Protein AF-A0A2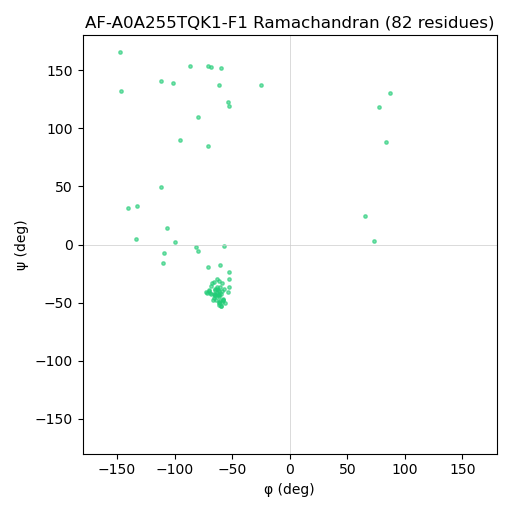55TQK1-F1 (afdb_monomer)

Radius of gyration: 13.59 Å; Cα contacts (8 Å, |Δi|>4): 46; chains: 1; bounding box: 27×44×28 Å

Nearest PDB structures (foldseek):
  6cfk-assembly2_2t  TM=5.286E-01  e=6.886E+00  Thermus thermophilus HB8

pLDDT: mean 77.3, std 16.13, range [35.06, 91.44]

Foldseek 3Di:
DPPQDPVNVVLVVLLVVQLVVCLVPLDGDDPVPVVRVVSVVSLVVLVVCLVVVNDDPVSNVSNVVSLVSRPPPPPPPDDDDDDD

Structure (mmCIF, N/CA/C/O backbone):
data_AF-A0A255TQK1-F1
#
_entry.id   AF-A0A255TQK1-F1
#
loop_
_atom_site.group_PDB
_atom_site.id
_atom_site.type_symbol
_atom_site.label_atom_id
_atom_site.label_alt_id
_atom_site.label_comp_id
_atom_site.label_asym_id
_atom_site.label_entity_id
_atom_site.label_seq_id
_atom_site.pdbx_PDB_ins_code
_atom_site.Cartn_x
_atom_site.Cartn_y
_atom_site.Cartn_z
_atom_site.occupancy
_atom_site.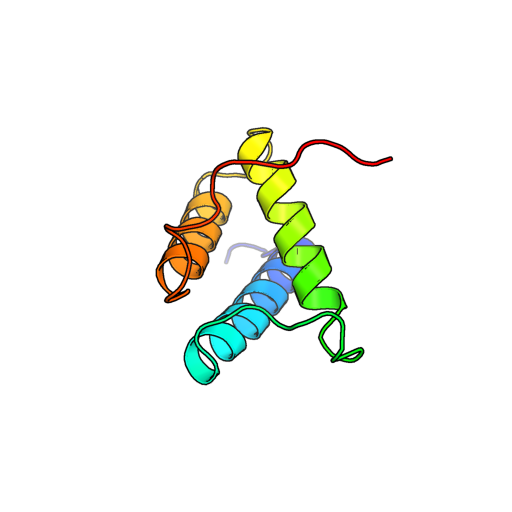B_iso_or_equiv
_atom_site.auth_seq_id
_atom_site.auth_comp_id
_atom_site.auth_asym_id
_atom_site.auth_atom_id
_atom_site.pdbx_PDB_model_num
ATOM 1 N N . MET A 1 1 ? -5.073 22.588 8.184 1.00 39.47 1 MET A N 1
ATOM 2 C CA . MET A 1 1 ? -4.011 21.753 7.595 1.00 39.47 1 MET A CA 1
ATOM 3 C C . MET A 1 1 ? -4.093 20.429 8.315 1.00 39.47 1 MET A C 1
ATOM 5 O O . MET A 1 1 ? -3.662 20.361 9.461 1.00 39.47 1 MET A O 1
ATOM 9 N N . GLU A 1 2 ? -4.778 19.447 7.729 1.00 52.12 2 GLU A N 1
ATOM 10 C CA . GLU A 1 2 ? -4.823 18.100 8.297 1.00 52.12 2 GLU A CA 1
ATOM 11 C C . GLU A 1 2 ? -3.397 17.593 8.537 1.00 52.12 2 GLU A C 1
ATOM 13 O O . GLU A 1 2 ? -2.560 17.569 7.634 1.00 52.12 2 GLU A O 1
ATOM 18 N N . ASN A 1 3 ? -3.107 17.232 9.788 1.00 62.03 3 ASN A N 1
ATOM 19 C CA . ASN A 1 3 ? -1.876 16.548 10.149 1.00 62.03 3 ASN A CA 1
ATOM 20 C C . ASN A 1 3 ? -1.967 15.122 9.607 1.00 62.03 3 ASN A C 1
ATOM 22 O O . ASN A 1 3 ? -2.367 14.206 10.326 1.00 62.03 3 ASN A O 1
ATOM 26 N N . MET A 1 4 ? -1.604 14.947 8.337 1.00 69.19 4 MET A N 1
ATOM 27 C CA . MET A 1 4 ? -1.425 13.632 7.738 1.00 69.19 4 MET A CA 1
ATOM 28 C C . MET A 1 4 ? -0.461 12.837 8.620 1.00 69.19 4 MET A C 1
ATOM 30 O O . MET A 1 4 ? 0.673 13.253 8.889 1.00 69.19 4 MET A O 1
ATOM 34 N N . THR A 1 5 ? -0.934 11.713 9.154 1.00 84.81 5 THR A N 1
ATOM 35 C CA . THR A 1 5 ? -0.100 10.905 10.042 1.00 84.81 5 THR A CA 1
ATOM 36 C C . THR A 1 5 ? 1.039 10.288 9.233 1.00 84.81 5 THR A C 1
ATOM 38 O O . THR A 1 5 ? 0.886 9.986 8.052 1.00 84.81 5 THR A O 1
ATOM 41 N N . LYS A 1 6 ? 2.184 10.005 9.868 1.00 85.12 6 LYS A N 1
ATOM 42 C CA . LYS A 1 6 ? 3.285 9.280 9.199 1.00 85.12 6 LYS A CA 1
ATOM 43 C C . LYS A 1 6 ? 2.825 7.965 8.556 1.00 85.12 6 LYS A C 1
ATOM 45 O O . LYS A 1 6 ? 3.403 7.526 7.573 1.00 85.12 6 LYS A O 1
ATOM 50 N N . ARG A 1 7 ? 1.793 7.327 9.119 1.00 84.00 7 ARG A N 1
ATOM 51 C CA . ARG A 1 7 ? 1.215 6.090 8.578 1.00 84.00 7 ARG A CA 1
ATOM 52 C C . ARG A 1 7 ? 0.511 6.334 7.251 1.00 84.00 7 ARG A C 1
ATOM 54 O O . ARG A 1 7 ? 0.688 5.544 6.334 1.00 84.00 7 ARG A O 1
ATOM 61 N N . GLU A 1 8 ? -0.244 7.418 7.167 1.00 86.94 8 GLU A N 1
ATOM 62 C CA . GLU A 1 8 ? -0.965 7.812 5.962 1.00 86.94 8 GLU A CA 1
ATOM 63 C C . GLU A 1 8 ? -0.006 8.269 4.863 1.00 86.94 8 GLU A C 1
ATOM 65 O O . GLU A 1 8 ? -0.125 7.810 3.732 1.00 86.94 8 GLU A O 1
ATOM 70 N N . ALA A 1 9 ? 1.025 9.043 5.213 1.00 88.06 9 ALA A N 1
ATOM 71 C CA . ALA A 1 9 ? 2.091 9.402 4.278 1.00 88.06 9 ALA A CA 1
ATOM 72 C C . ALA A 1 9 ? 2.765 8.151 3.680 1.00 88.06 9 ALA A C 1
ATOM 74 O O . ALA A 1 9 ? 2.796 7.991 2.462 1.00 88.06 9 ALA A O 1
ATOM 75 N N . ASN A 1 10 ? 3.185 7.202 4.528 1.00 88.81 10 ASN A N 1
ATOM 76 C CA . ASN A 1 10 ? 3.779 5.941 4.073 1.00 88.81 10 ASN A CA 1
ATOM 77 C C . ASN A 1 10 ? 2.813 5.110 3.206 1.00 88.81 10 ASN A C 1
ATOM 79 O O . ASN A 1 10 ? 3.233 4.429 2.265 1.00 88.81 10 ASN A O 1
ATOM 83 N N . TRP A 1 11 ? 1.517 5.122 3.540 1.00 90.75 11 TRP A N 1
ATOM 84 C CA . TRP A 1 11 ? 0.487 4.425 2.771 1.00 90.75 11 TRP A CA 1
ATOM 85 C C . TRP A 1 11 ? 0.340 5.047 1.380 1.00 90.75 11 TRP A C 1
ATOM 87 O O . TRP A 1 11 ? 0.356 4.326 0.382 1.00 90.75 11 TRP A O 1
ATOM 97 N N . GLN A 1 12 ? 0.281 6.377 1.306 1.00 89.81 12 GLN A N 1
ATOM 98 C CA . GLN A 1 12 ? 0.203 7.118 0.050 1.00 89.81 12 GLN A CA 1
ATOM 99 C C . GLN A 1 12 ? 1.462 6.964 -0.807 1.00 89.81 12 GLN A C 1
ATOM 101 O O . GLN A 1 12 ? 1.346 6.859 -2.026 1.00 89.81 12 GLN A O 1
ATOM 106 N N . GLU A 1 13 ? 2.653 6.932 -0.209 1.00 91.38 13 GLU A N 1
ATOM 107 C CA . GLU A 1 13 ? 3.898 6.651 -0.935 1.00 91.38 13 GLU A CA 1
ATOM 108 C C . GLU A 1 13 ? 3.858 5.256 -1.566 1.00 91.38 13 GLU A C 1
ATOM 110 O O . GLU A 1 13 ? 4.021 5.129 -2.779 1.00 91.38 13 GLU A O 1
ATOM 115 N N . SER A 1 14 ? 3.499 4.231 -0.783 1.00 90.75 14 SER A N 1
ATOM 116 C CA . SER A 1 14 ? 3.358 2.855 -1.284 1.00 90.75 14 SER A CA 1
ATOM 117 C C . SER A 1 14 ? 2.322 2.754 -2.412 1.00 90.75 14 SER A C 1
ATOM 119 O O . SER A 1 14 ? 2.531 2.038 -3.395 1.00 90.75 14 SER A O 1
ATOM 121 N N . TYR A 1 15 ? 1.208 3.486 -2.284 1.00 91.44 15 TYR A N 1
ATOM 122 C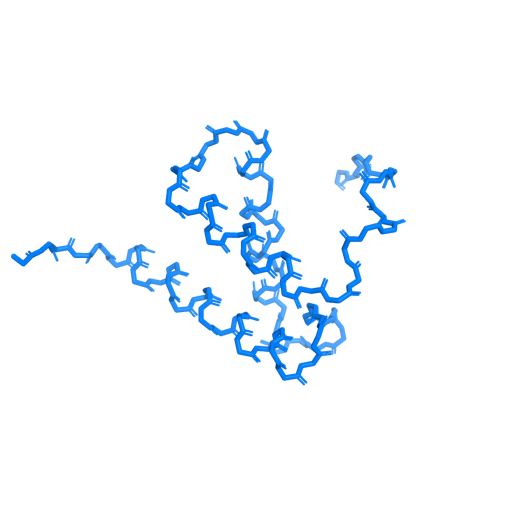 CA . TYR A 1 15 ? 0.180 3.587 -3.317 1.00 91.44 15 TYR A CA 1
ATOM 123 C C . TYR A 1 15 ? 0.733 4.201 -4.604 1.00 91.44 15 TYR A C 1
ATOM 125 O O . TYR A 1 15 ? 0.597 3.599 -5.666 1.00 91.44 15 TYR A O 1
ATOM 133 N N . LYS A 1 16 ? 1.394 5.362 -4.514 1.00 91.19 16 LYS A N 1
ATOM 134 C CA . LYS A 1 16 ? 1.972 6.071 -5.666 1.00 91.19 16 LYS A CA 1
ATOM 135 C C . LYS A 1 16 ? 3.032 5.234 -6.376 1.00 91.19 16 LYS A C 1
ATOM 137 O O . LYS A 1 16 ? 3.023 5.158 -7.602 1.00 91.19 16 LYS A O 1
ATOM 142 N N . GLU A 1 17 ? 3.909 4.573 -5.626 1.00 91.12 17 GLU A N 1
ATOM 143 C CA . GLU A 1 17 ? 4.929 3.686 -6.191 1.00 91.12 17 GLU A CA 1
ATOM 144 C C . GLU A 1 17 ? 4.311 2.504 -6.944 1.00 91.12 17 GLU A C 1
ATOM 146 O O . GLU A 1 17 ? 4.751 2.150 -8.044 1.00 91.12 17 GLU A O 1
ATOM 151 N N . LEU A 1 18 ? 3.276 1.885 -6.367 1.00 89.31 18 LEU A N 1
ATOM 152 C CA . LEU A 1 18 ? 2.584 0.776 -7.010 1.00 89.31 18 LEU A CA 1
ATOM 153 C C . LEU A 1 18 ? 1.772 1.241 -8.222 1.00 89.31 18 LEU A C 1
ATOM 155 O O . LEU A 1 18 ? 1.767 0.548 -9.238 1.00 89.31 18 LEU A O 1
ATOM 159 N N . LEU A 1 19 ? 1.120 2.399 -8.125 1.00 88.94 19 LEU A N 1
ATOM 160 C CA . LEU A 1 19 ? 0.360 3.015 -9.205 1.00 88.94 19 LEU A CA 1
ATOM 161 C C . LEU A 1 19 ? 1.266 3.283 -10.404 1.00 88.94 19 LEU A C 1
ATOM 163 O O . LEU A 1 19 ? 0.988 2.771 -11.482 1.00 88.94 19 LEU A O 1
ATOM 167 N N . ALA A 1 20 ? 2.393 3.971 -10.199 1.00 89.50 20 ALA A N 1
ATOM 168 C CA . ALA A 1 20 ? 3.355 4.254 -11.262 1.00 89.50 20 ALA A CA 1
ATOM 169 C C . ALA A 1 20 ? 3.858 2.964 -11.930 1.00 89.50 20 AL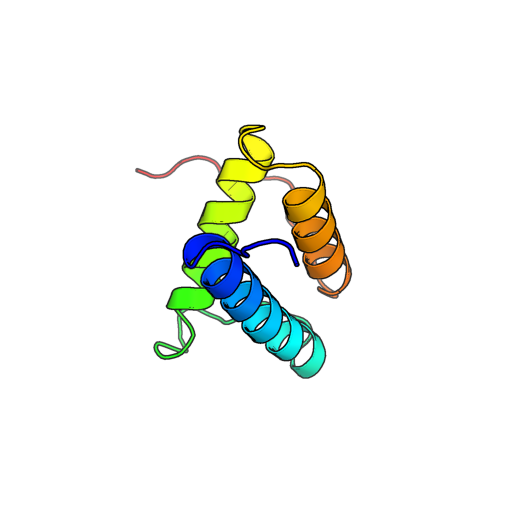A A C 1
ATOM 171 O O . ALA A 1 20 ? 3.989 2.891 -13.149 1.00 89.50 20 ALA A O 1
ATOM 172 N N . TYR A 1 21 ? 4.075 1.904 -11.143 1.00 88.12 21 TYR A N 1
ATOM 173 C CA . TYR A 1 21 ? 4.458 0.602 -11.682 1.00 88.12 21 TYR A CA 1
ATOM 174 C C . TYR A 1 21 ? 3.356 -0.045 -12.529 1.00 88.12 21 TYR A C 1
ATOM 176 O O . TYR A 1 21 ? 3.640 -0.623 -13.579 1.00 88.12 21 TYR A O 1
ATOM 184 N N . VAL A 1 22 ? 2.107 0.022 -12.069 1.00 86.56 22 VAL A N 1
ATOM 185 C CA . VAL A 1 22 ? 0.947 -0.500 -12.801 1.00 86.56 22 VAL A CA 1
ATOM 186 C C . VAL A 1 22 ? 0.686 0.325 -14.059 1.00 86.56 22 VAL A C 1
ATOM 188 O O . VAL A 1 22 ? 0.329 -0.257 -15.073 1.00 86.56 22 VAL A O 1
ATOM 191 N N . GLU A 1 23 ? 0.906 1.636 -14.044 1.00 86.25 23 GLU A N 1
ATOM 192 C CA . GLU A 1 23 ? 0.767 2.481 -15.234 1.00 86.25 23 GLU A CA 1
ATOM 193 C C . GLU A 1 23 ? 1.871 2.207 -16.265 1.00 86.25 23 GLU A C 1
ATOM 195 O O . GLU A 1 23 ? 1.584 2.120 -17.457 1.00 86.25 23 GLU A O 1
ATOM 200 N N . GLU A 1 24 ? 3.109 1.973 -15.820 1.00 87.00 24 GLU A N 1
ATOM 201 C CA . GLU A 1 24 ? 4.236 1.644 -16.703 1.00 87.00 24 GLU A CA 1
ATOM 202 C C . GLU A 1 24 ? 4.155 0.218 -17.279 1.00 87.00 24 GLU A C 1
ATOM 204 O O . GLU A 1 24 ? 4.459 -0.007 -18.451 1.00 87.00 24 GLU A O 1
ATOM 209 N N . HIS A 1 25 ? 3.751 -0.768 -16.470 1.00 84.81 25 HIS A N 1
ATOM 210 C CA . HIS A 1 25 ? 3.794 -2.187 -16.851 1.00 84.81 25 HIS A CA 1
ATOM 211 C C . HIS A 1 25 ? 2.425 -2.844 -17.077 1.00 84.81 25 HIS A C 1
ATOM 213 O O . HIS A 1 25 ? 2.366 -3.950 -17.615 1.00 84.81 25 HIS A O 1
ATOM 219 N N . GLY A 1 26 ? 1.328 -2.237 -16.628 1.00 81.25 26 GLY A N 1
ATOM 220 C CA . GLY A 1 26 ? -0.027 -2.806 -16.670 1.00 81.25 26 GLY A CA 1
ATOM 221 C C . GLY A 1 26 ? -0.293 -3.933 -15.662 1.00 81.25 26 GLY A C 1
ATOM 222 O O . GLY A 1 26 ? -1.374 -4.526 -15.679 1.00 81.25 26 GLY A O 1
ATOM 223 N N . GLN A 1 27 ? 0.674 -4.266 -14.798 1.00 81.50 27 GLN A N 1
ATOM 224 C CA . GLN A 1 27 ? 0.608 -5.401 -13.870 1.00 81.50 27 GLN A CA 1
ATOM 225 C C . GLN A 1 27 ? 1.355 -5.133 -12.557 1.00 81.50 27 GLN A C 1
ATOM 227 O O . GLN A 1 27 ? 2.174 -4.226 -12.460 1.00 81.50 27 GLN A O 1
ATOM 232 N N . LEU A 1 28 ? 1.103 -5.969 -11.545 1.00 81.19 28 LEU A N 1
ATOM 233 C CA . LEU A 1 28 ? 1.820 -5.921 -10.268 1.00 81.19 28 LEU A CA 1
ATOM 234 C C . LEU A 1 28 ? 3.275 -6.405 -10.399 1.00 81.19 28 LEU A C 1
ATOM 236 O O . LEU A 1 28 ? 3.575 -7.249 -11.252 1.00 81.19 28 LEU A O 1
ATOM 240 N N . PRO A 1 29 ? 4.183 -5.936 -9.523 1.00 80.75 29 PRO A N 1
ATOM 241 C CA . PRO A 1 29 ? 5.548 -6.438 -9.487 1.00 80.75 29 PRO A CA 1
ATOM 242 C C . PRO A 1 29 ? 5.571 -7.935 -9.152 1.00 80.75 29 PRO A C 1
ATOM 244 O O . PRO A 1 29 ? 4.858 -8.415 -8.270 1.00 80.75 29 PRO A O 1
ATOM 247 N N . ASN A 1 30 ? 6.406 -8.692 -9.866 1.00 74.25 30 ASN A N 1
ATOM 248 C CA . ASN A 1 30 ? 6.545 -10.136 -9.679 1.00 74.25 30 ASN A CA 1
ATOM 249 C C . ASN A 1 30 ? 7.580 -10.457 -8.579 1.00 74.25 30 ASN A C 1
ATOM 251 O O . ASN A 1 30 ? 8.548 -9.720 -8.396 1.00 74.25 30 ASN A O 1
ATOM 255 N N . LYS A 1 31 ? 7.440 -11.616 -7.916 1.00 65.00 31 LYS A N 1
ATOM 256 C CA . LYS A 1 31 ? 8.348 -12.155 -6.882 1.00 65.00 31 LYS A CA 1
ATOM 257 C C . LYS A 1 31 ? 9.822 -12.216 -7.313 1.00 65.00 31 LYS A C 1
ATOM 259 O O . LYS A 1 31 ? 10.698 -12.225 -6.457 1.00 65.00 31 LYS A O 1
ATOM 264 N N . LYS A 1 32 ? 10.097 -12.260 -8.622 1.00 64.75 32 LYS A N 1
ATOM 265 C CA . LYS A 1 32 ? 11.460 -12.268 -9.184 1.00 64.75 32 LYS A CA 1
ATOM 266 C C . LYS A 1 32 ? 12.190 -10.923 -9.045 1.00 64.75 32 LYS A C 1
ATOM 268 O O . LYS A 1 32 ? 13.412 -10.902 -9.121 1.00 64.75 32 LYS A O 1
ATOM 273 N N . LYS A 1 33 ? 11.473 -9.812 -8.830 1.00 68.56 33 LYS A N 1
ATOM 274 C CA . LYS A 1 33 ? 12.076 -8.502 -8.551 1.00 68.56 33 LYS A CA 1
ATOM 275 C C . LYS A 1 33 ? 12.123 -8.289 -7.041 1.00 68.56 33 LYS A C 1
ATOM 277 O O . LYS A 1 33 ? 11.171 -7.774 -6.460 1.00 68.56 33 LYS A O 1
ATOM 282 N N . ALA A 1 34 ? 13.227 -8.708 -6.418 1.00 62.84 34 ALA A N 1
ATOM 283 C CA . ALA A 1 34 ? 13.444 -8.574 -4.974 1.00 62.84 34 ALA A CA 1
ATOM 284 C C . ALA A 1 34 ? 13.231 -7.130 -4.484 1.00 62.84 34 ALA A C 1
ATOM 286 O O . ALA A 1 34 ? 12.612 -6.926 -3.444 1.00 62.84 34 ALA A O 1
ATOM 287 N N . ASP A 1 35 ? 13.633 -6.159 -5.305 1.00 71.12 35 ASP A N 1
ATOM 288 C CA . ASP A 1 35 ? 13.490 -4.721 -5.066 1.00 71.12 35 ASP A CA 1
ATOM 289 C C . ASP A 1 35 ? 12.028 -4.270 -4.862 1.00 71.12 35 ASP A C 1
ATOM 291 O O . ASP A 1 35 ? 11.735 -3.429 -4.023 1.00 71.12 35 ASP A O 1
ATOM 295 N N . LYS A 1 36 ? 11.064 -4.917 -5.539 1.00 75.25 36 LYS A N 1
ATOM 296 C CA . LYS A 1 36 ? 9.632 -4.552 -5.482 1.00 75.25 36 LYS A CA 1
ATOM 297 C C . LYS A 1 36 ? 8.774 -5.532 -4.680 1.00 75.25 36 LYS A C 1
ATOM 299 O O . LYS A 1 36 ? 7.542 -5.501 -4.746 1.00 75.25 36 LYS A O 1
ATOM 304 N N . ARG A 1 37 ? 9.410 -6.408 -3.894 1.00 79.12 37 ARG A N 1
ATOM 305 C CA . ARG A 1 37 ? 8.718 -7.394 -3.047 1.00 79.12 37 ARG A CA 1
ATOM 306 C C . ARG A 1 37 ? 7.901 -6.723 -1.936 1.00 79.12 37 ARG A C 1
ATOM 308 O O . ARG A 1 37 ? 6.836 -7.232 -1.589 1.00 79.12 37 ARG A O 1
ATOM 315 N N . GLY A 1 38 ? 8.360 -5.573 -1.435 1.00 84.62 38 GLY A N 1
ATOM 316 C CA . GLY A 1 38 ? 7.636 -4.756 -0.454 1.00 84.62 38 GLY A CA 1
ATOM 317 C C . GLY A 1 38 ? 6.268 -4.301 -0.966 1.00 84.62 38 GLY A C 1
ATOM 318 O O . GLY A 1 38 ? 5.259 -4.560 -0.315 1.00 84.62 38 GLY A O 1
ATOM 319 N N . LEU A 1 39 ? 6.216 -3.747 -2.181 1.00 86.25 39 LEU A N 1
ATOM 320 C CA . LEU A 1 39 ? 4.976 -3.285 -2.815 1.00 86.25 39 LEU A CA 1
ATOM 321 C C . LEU A 1 39 ? 3.975 -4.424 -3.059 1.00 86.25 39 LEU A C 1
ATOM 323 O O . LEU A 1 39 ? 2.774 -4.267 -2.840 1.00 86.25 39 LEU A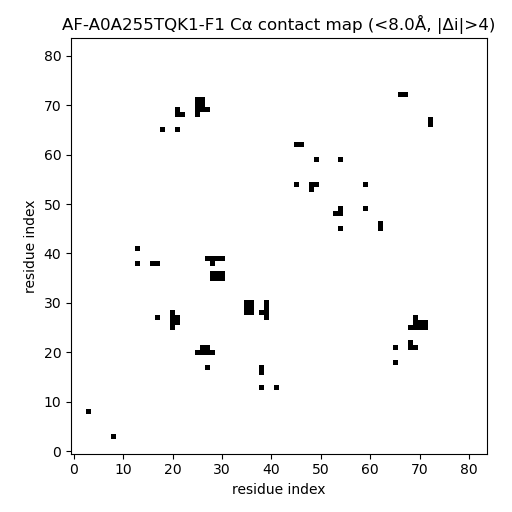 O 1
ATOM 327 N N . LEU A 1 40 ? 4.462 -5.606 -3.460 1.00 85.50 40 LEU A N 1
ATOM 328 C CA . LEU A 1 40 ? 3.605 -6.783 -3.628 1.00 85.50 40 LEU A CA 1
ATOM 329 C C . LEU A 1 40 ? 2.997 -7.243 -2.293 1.00 85.50 40 LEU A C 1
ATOM 331 O O . LEU A 1 40 ? 1.811 -7.575 -2.236 1.00 85.50 40 LEU A O 1
ATOM 335 N N . ASN A 1 41 ? 3.799 -7.276 -1.226 1.00 85.94 41 ASN A N 1
ATOM 336 C CA . ASN A 1 41 ? 3.320 -7.625 0.111 1.00 85.94 41 ASN A CA 1
ATOM 337 C C . ASN A 1 41 ? 2.316 -6.588 0.627 1.00 85.94 41 ASN A C 1
ATOM 339 O O . ASN A 1 41 ? 1.269 -6.969 1.149 1.00 85.94 41 ASN A O 1
ATOM 343 N N . TRP A 1 42 ? 2.599 -5.300 0.418 1.00 90.25 42 TRP A N 1
ATOM 344 C CA . TRP A 1 42 ? 1.697 -4.203 0.756 1.00 90.25 42 TRP A CA 1
ATOM 345 C C . TRP A 1 42 ? 0.348 -4.353 0.047 1.00 90.25 42 TRP A C 1
ATOM 347 O O . TRP A 1 42 ? -0.694 -4.310 0.701 1.00 90.25 42 TRP A O 1
ATOM 357 N N . TRP A 1 43 ? 0.346 -4.636 -1.259 1.00 88.81 43 TRP A N 1
ATOM 358 C CA . TRP A 1 43 ? -0.883 -4.885 -2.014 1.00 88.81 43 TRP A CA 1
ATOM 359 C C . TRP A 1 43 ? -1.690 -6.058 -1.438 1.00 88.81 43 TRP A C 1
ATOM 361 O O . TRP A 1 43 ? -2.895 -5.944 -1.215 1.00 88.81 43 TRP A O 1
ATOM 371 N N . LYS A 1 44 ? -1.032 -7.193 -1.166 1.00 86.69 44 LYS A N 1
ATOM 372 C CA . LYS A 1 44 ? -1.688 -8.382 -0.596 1.00 86.69 44 LYS A CA 1
ATOM 373 C C . LYS A 1 44 ? -2.301 -8.104 0.773 1.00 86.69 44 LYS A C 1
ATOM 375 O O . LYS A 1 44 ? -3.438 -8.507 1.019 1.00 86.69 44 LYS A O 1
ATOM 380 N N . TYR A 1 45 ? -1.558 -7.418 1.637 1.00 89.31 45 TYR A N 1
ATOM 381 C CA . TYR A 1 45 ? -2.023 -7.026 2.962 1.00 89.31 45 TYR A CA 1
ATOM 382 C C . TYR A 1 45 ? -3.269 -6.141 2.859 1.00 89.31 45 TYR A C 1
ATOM 384 O O . TYR A 1 45 ? -4.312 -6.483 3.411 1.00 89.31 45 TYR A O 1
ATOM 392 N N . ASN A 1 46 ? -3.206 -5.067 2.070 1.00 88.88 46 ASN A N 1
ATOM 393 C CA . ASN A 1 46 ? -4.321 -4.138 1.899 1.00 88.88 46 ASN A CA 1
ATOM 394 C C . ASN A 1 46 ? -5.549 -4.804 1.259 1.00 88.88 46 ASN A C 1
ATOM 396 O O . ASN A 1 46 ? -6.667 -4.593 1.718 1.00 88.88 46 ASN A O 1
ATOM 400 N N . LYS A 1 47 ? -5.358 -5.704 0.2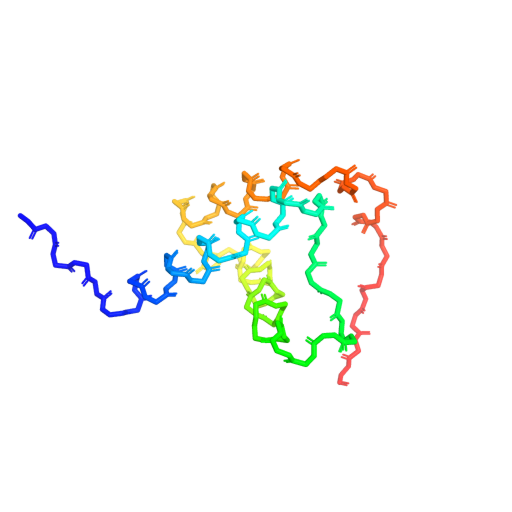85 1.00 86.06 47 LYS A N 1
ATOM 401 C CA . LYS A 1 47 ? -6.453 -6.503 -0.290 1.00 86.06 47 LYS A CA 1
ATOM 402 C C . LYS A 1 47 ? -7.130 -7.395 0.758 1.00 86.06 47 LYS A C 1
ATOM 404 O O . LYS A 1 47 ? -8.354 -7.518 0.748 1.00 86.06 47 LYS A O 1
ATOM 409 N N . LYS A 1 48 ? -6.361 -8.014 1.665 1.00 87.75 48 LYS A N 1
ATOM 410 C CA . LYS A 1 48 ? -6.909 -8.814 2.776 1.00 87.75 48 LYS A CA 1
ATOM 411 C C . LYS A 1 48 ? -7.709 -7.939 3.742 1.00 87.75 48 LYS A C 1
ATOM 413 O O . LYS A 1 48 ? -8.816 -8.311 4.113 1.00 87.75 48 LYS A O 1
ATOM 418 N N . GLN A 1 49 ? -7.180 -6.772 4.101 1.00 86.75 49 GLN A N 1
ATOM 419 C CA . GLN A 1 49 ? -7.849 -5.823 4.994 1.00 86.75 49 GLN A CA 1
ATOM 420 C C . GLN A 1 49 ? -9.137 -5.250 4.380 1.00 86.75 49 GLN A C 1
ATOM 422 O O . GLN A 1 49 ? -10.143 -5.149 5.078 1.00 86.75 49 GLN A O 1
ATOM 427 N N . MET A 1 50 ? -9.131 -4.967 3.073 1.00 84.94 50 MET A N 1
ATOM 428 C CA . MET A 1 50 ? -10.309 -4.559 2.302 1.00 84.94 50 MET A CA 1
ATOM 429 C C . MET A 1 50 ? -11.396 -5.639 2.330 1.00 84.94 50 MET A C 1
ATOM 431 O O . MET A 1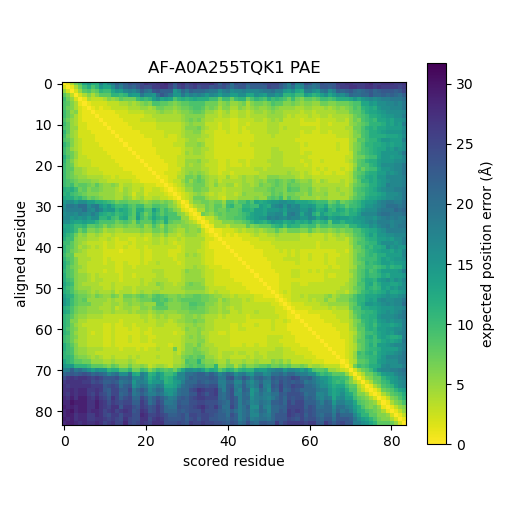 50 ? -12.536 -5.349 2.673 1.00 84.94 50 MET A O 1
ATOM 435 N N . LYS A 1 51 ? -11.039 -6.906 2.062 1.00 81.69 51 LYS A N 1
ATOM 436 C CA . LYS A 1 51 ? -11.973 -8.043 2.181 1.00 81.69 51 LYS A CA 1
ATOM 437 C C . LYS A 1 51 ? -12.496 -8.241 3.607 1.00 81.69 51 LYS A C 1
ATOM 439 O O . LYS A 1 51 ? -13.610 -8.711 3.784 1.00 81.69 51 LYS A O 1
ATOM 444 N N . ALA A 1 52 ? -11.690 -7.902 4.610 1.00 85.69 52 ALA A N 1
ATOM 445 C CA . ALA A 1 52 ? -12.071 -7.982 6.015 1.00 85.69 52 ALA A CA 1
ATOM 446 C C . ALA A 1 52 ? -12.910 -6.782 6.499 1.00 85.69 52 ALA A C 1
ATOM 448 O O . ALA A 1 52 ? -13.268 -6.761 7.674 1.00 85.69 52 ALA A O 1
ATOM 449 N N . GLY A 1 53 ? -13.174 -5.776 5.652 1.00 84.62 53 GLY A N 1
ATOM 450 C CA . GLY A 1 53 ? -13.906 -4.563 6.039 1.00 84.62 53 GLY A CA 1
ATOM 451 C C . GLY A 1 53 ? -13.171 -3.697 7.069 1.00 84.62 53 GLY A C 1
ATOM 452 O O . GLY A 1 53 ? -13.804 -2.985 7.837 1.00 84.62 53 GLY A O 1
ATOM 453 N N . LYS A 1 54 ? -11.836 -3.797 7.134 1.00 86.50 54 LYS A N 1
ATOM 454 C CA . LYS A 1 54 ? -10.984 -3.057 8.089 1.00 86.50 54 LYS A CA 1
ATOM 455 C C . LYS A 1 54 ? -10.323 -1.818 7.482 1.00 86.50 54 LYS A C 1
ATOM 457 O O . LYS A 1 54 ? -9.470 -1.214 8.126 1.00 86.50 54 LYS A O 1
ATOM 462 N N . LEU A 1 55 ? -10.623 -1.527 6.222 1.00 84.50 55 LEU A N 1
ATOM 463 C CA . LEU A 1 55 ? -10.109 -0.372 5.502 1.00 84.50 55 LEU A CA 1
ATOM 464 C C . LEU A 1 55 ? -11.189 0.705 5.459 1.00 84.50 55 LEU A C 1
ATOM 466 O O . LEU A 1 55 ? -12.340 0.370 5.190 1.00 84.50 55 LEU A O 1
ATOM 470 N N . ASP A 1 56 ? -10.798 1.961 5.650 1.00 88.12 56 ASP A N 1
ATOM 471 C CA . ASP A 1 56 ? -11.655 3.108 5.350 1.00 88.12 56 ASP A CA 1
ATOM 472 C C . ASP A 1 56 ? -12.060 3.140 3.873 1.00 88.12 56 ASP A C 1
ATOM 474 O O . ASP A 1 56 ? -11.314 2.686 2.993 1.00 88.12 56 ASP A O 1
ATOM 478 N N . ASP A 1 57 ? -13.223 3.734 3.610 1.00 87.56 57 ASP A N 1
ATOM 479 C CA . ASP A 1 57 ? -13.789 3.898 2.273 1.00 87.56 57 ASP A CA 1
ATOM 480 C C . ASP A 1 57 ? -12.810 4.575 1.301 1.00 87.56 57 ASP A C 1
ATOM 482 O O . ASP A 1 57 ? -12.659 4.117 0.169 1.00 87.56 57 ASP A O 1
ATOM 486 N N . GLU A 1 58 ? -12.070 5.596 1.745 1.00 88.56 58 GLU A N 1
ATOM 487 C CA . GLU A 1 58 ? -11.076 6.292 0.911 1.00 88.56 58 GLU A CA 1
ATOM 488 C C . GLU A 1 58 ? -9.958 5.351 0.444 1.00 88.56 58 GLU A C 1
ATOM 490 O O . GLU A 1 58 ? -9.660 5.239 -0.748 1.00 88.56 58 GLU A O 1
ATOM 495 N N . HIS A 1 59 ? -9.365 4.608 1.381 1.00 88.81 59 HIS A N 1
ATOM 496 C CA . HIS A 1 59 ? -8.320 3.638 1.069 1.00 88.81 59 HIS A CA 1
ATOM 497 C C . HIS A 1 59 ? -8.854 2.514 0.173 1.00 88.81 59 HIS A C 1
ATOM 499 O O . HIS A 1 59 ? -8.143 2.025 -0.710 1.00 88.81 59 HIS A O 1
ATOM 505 N N . MET A 1 60 ? -10.105 2.099 0.383 1.00 88.56 60 MET A N 1
ATOM 506 C CA . MET A 1 60 ? -10.757 1.081 -0.431 1.00 88.56 60 MET A CA 1
ATOM 507 C C . MET A 1 60 ? -10.929 1.559 -1.874 1.00 88.56 60 MET A C 1
ATOM 509 O O . MET A 1 60 ? -10.556 0.830 -2.795 1.00 88.56 60 MET A O 1
ATOM 513 N N . GLN A 1 61 ? -11.425 2.782 -2.079 1.00 89.50 61 GLN A N 1
ATOM 514 C CA . GLN A 1 61 ? -11.594 3.360 -3.413 1.00 89.50 61 GLN A CA 1
ATOM 515 C C . GLN A 1 61 ? -10.269 3.455 -4.171 1.00 89.50 61 GLN A C 1
ATOM 517 O O . GLN A 1 61 ? -10.205 3.048 -5.331 1.00 89.50 61 GLN A O 1
ATOM 522 N N . LEU A 1 62 ? -9.194 3.880 -3.505 1.00 90.25 62 LEU A N 1
ATOM 523 C CA . LEU A 1 62 ? -7.860 3.931 -4.107 1.00 90.25 62 LEU A CA 1
ATOM 524 C C . LEU A 1 62 ? -7.369 2.538 -4.539 1.00 90.25 62 LEU A C 1
ATOM 526 O O . LEU A 1 62 ? -6.847 2.364 -5.639 1.00 90.25 62 LEU A O 1
ATOM 530 N N . LEU A 1 63 ? -7.569 1.501 -3.719 1.00 89.31 63 LEU A N 1
ATOM 531 C CA . LEU A 1 63 ? -7.196 0.132 -4.102 1.00 89.31 63 LEU A CA 1
ATOM 532 C C . LEU A 1 63 ? -8.046 -0.423 -5.249 1.00 89.31 63 LEU A C 1
ATOM 534 O O . LEU A 1 63 ? -7.531 -1.217 -6.042 1.00 89.31 63 LEU A O 1
ATOM 538 N N . ILE A 1 64 ? -9.324 -0.042 -5.326 1.00 87.75 64 ILE A N 1
ATOM 539 C CA . ILE A 1 64 ? -10.220 -0.397 -6.433 1.00 87.75 64 ILE A CA 1
ATOM 540 C C . ILE A 1 64 ? -9.745 0.281 -7.718 1.00 87.75 64 ILE A C 1
ATOM 542 O O . ILE A 1 64 ? -9.564 -0.413 -8.714 1.00 87.75 64 ILE A O 1
ATOM 546 N N . GLU A 1 65 ? -9.447 1.581 -7.686 1.00 88.25 65 GLU A N 1
ATOM 547 C CA . GLU A 1 65 ? -8.896 2.319 -8.830 1.00 88.25 65 GLU A CA 1
ATOM 548 C C . GLU A 1 65 ? -7.580 1.695 -9.317 1.00 88.25 65 GLU A C 1
ATOM 550 O O . GLU A 1 65 ? -7.412 1.391 -10.501 1.00 88.25 65 GLU A O 1
ATOM 555 N N . LEU A 1 66 ? -6.657 1.409 -8.396 1.00 87.38 66 LEU A N 1
ATOM 556 C CA . LEU A 1 66 ? -5.403 0.735 -8.733 1.00 87.38 66 LEU A CA 1
ATOM 557 C C . LEU A 1 66 ? -5.635 -0.678 -9.271 1.00 87.38 66 LEU A C 1
ATOM 559 O O . LEU A 1 66 ? -4.840 -1.184 -10.064 1.00 87.38 66 LEU A O 1
ATOM 563 N N . SER A 1 67 ? -6.710 -1.337 -8.844 1.00 83.94 67 SER A N 1
ATOM 564 C CA . SER A 1 67 ? -7.101 -2.630 -9.380 1.00 83.94 67 SER A CA 1
ATOM 565 C C . SER A 1 67 ? -7.656 -2.547 -10.793 1.00 83.94 67 SER A C 1
ATOM 567 O O . SER A 1 67 ? -7.314 -3.410 -11.599 1.00 83.94 67 SER A O 1
ATOM 569 N N . ASP A 1 68 ? -8.479 -1.546 -11.074 1.00 84.50 68 ASP A N 1
ATOM 570 C CA . ASP A 1 68 ? -9.076 -1.286 -12.383 1.00 84.50 68 ASP A CA 1
ATOM 571 C C . ASP A 1 68 ? -8.004 -0.963 -13.433 1.00 84.50 68 ASP A C 1
ATOM 573 O O . ASP A 1 68 ? -7.971 -1.554 -14.513 1.00 84.50 68 ASP A O 1
ATOM 577 N N . LYS A 1 69 ? -7.004 -0.159 -13.050 1.00 83.75 69 LYS A N 1
ATOM 578 C CA . LYS A 1 69 ? -5.832 0.138 -13.891 1.00 83.75 69 LYS A CA 1
ATOM 579 C C . LYS A 1 69 ? -5.006 -1.100 -14.260 1.00 83.75 69 LYS A C 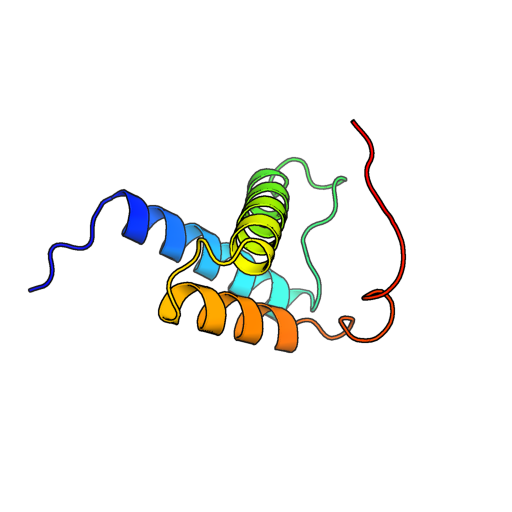1
ATOM 581 O O . LYS A 1 69 ? -4.224 -1.060 -15.213 1.00 83.75 69 LYS A O 1
ATOM 586 N N . ARG A 1 70 ? -5.157 -2.224 -13.549 1.00 81.00 70 ARG A N 1
ATOM 587 C CA . ARG A 1 70 ? -4.520 -3.485 -13.949 1.00 81.00 70 ARG A CA 1
ATOM 588 C C . ARG A 1 70 ? -5.329 -4.128 -15.061 1.00 81.00 70 ARG A C 1
ATOM 590 O O . ARG A 1 70 ? -6.358 -4.754 -14.825 1.00 81.00 70 ARG A O 1
ATOM 597 N N . ARG A 1 71 ? -4.750 -4.124 -16.259 1.00 66.88 71 ARG A N 1
ATOM 598 C CA . ARG A 1 71 ? -5.296 -4.703 -17.500 1.00 66.88 71 ARG A CA 1
ATOM 599 C C . ARG A 1 71 ? -5.650 -6.204 -17.449 1.00 66.88 71 ARG A C 1
ATOM 601 O O . ARG A 1 71 ? -6.104 -6.743 -18.450 1.00 66.88 71 ARG A O 1
ATOM 608 N N . VAL A 1 72 ? -5.425 -6.896 -16.326 1.00 58.38 72 VAL A N 1
ATOM 609 C CA . VAL A 1 72 ? -5.584 -8.356 -16.164 1.00 58.38 72 VAL A CA 1
ATOM 610 C C . VAL A 1 72 ? -6.361 -8.721 -14.885 1.00 58.38 72 VAL A C 1
ATOM 612 O O . VAL A 1 72 ? -6.068 -9.735 -14.253 1.00 58.38 72 VAL A O 1
ATOM 615 N N . HIS A 1 73 ? -7.331 -7.913 -14.435 1.00 52.62 73 HIS A N 1
ATOM 616 C CA . HIS A 1 73 ? -8.119 -8.242 -13.233 1.00 52.62 73 HIS A CA 1
ATOM 617 C C . HIS A 1 73 ? -9.596 -8.565 -13.475 1.00 52.62 73 HIS A C 1
ATOM 619 O O . HIS A 1 73 ? -10.455 -8.079 -12.754 1.00 52.62 73 HIS A O 1
ATOM 625 N N . LEU A 1 74 ? -9.884 -9.454 -14.431 1.00 50.06 74 LEU A N 1
ATOM 626 C CA . LEU A 1 74 ? -11.195 -10.121 -14.510 1.00 50.06 74 LEU A CA 1
ATOM 627 C C . LEU A 1 74 ? -11.132 -11.646 -14.726 1.00 50.06 74 LEU A C 1
ATOM 629 O O . LEU A 1 74 ? -12.175 -12.272 -14.839 1.00 50.06 74 LEU A O 1
ATOM 633 N N . LEU A 1 75 ? -9.947 -12.274 -14.736 1.00 44.97 75 LEU A N 1
ATOM 634 C CA . LEU A 1 75 ? -9.825 -13.713 -15.049 1.00 44.97 75 LEU A CA 1
ATOM 635 C C . LEU A 1 75 ? -9.456 -14.629 -13.870 1.00 44.97 75 LEU A C 1
ATOM 637 O O . LEU A 1 75 ? -9.493 -15.838 -14.034 1.00 44.97 75 LEU A O 1
ATOM 641 N N . PHE A 1 76 ? -9.129 -14.094 -12.688 1.00 45.12 76 PHE A N 1
ATOM 642 C CA . PHE A 1 76 ? -8.660 -14.912 -11.549 1.00 45.12 76 PHE A CA 1
ATOM 643 C C . PHE A 1 76 ? -9.220 -14.447 -10.195 1.00 45.12 76 PHE A C 1
ATOM 645 O O . PHE A 1 76 ? -8.529 -14.476 -9.178 1.00 45.12 76 PHE A O 1
ATOM 652 N N . ALA A 1 77 ? -10.440 -13.900 -10.177 1.00 46.75 77 ALA A N 1
ATOM 653 C CA . ALA A 1 77 ? -11.116 -13.561 -8.920 1.00 46.75 77 ALA A CA 1
ATOM 654 C C . ALA A 1 77 ? -11.767 -14.780 -8.241 1.00 46.75 77 ALA A C 1
ATOM 656 O O . ALA A 1 77 ? -12.221 -14.648 -7.105 1.00 46.75 77 ALA A O 1
ATOM 657 N N . ASP A 1 78 ? -11.749 -15.939 -8.899 1.00 48.06 78 ASP A N 1
ATOM 658 C CA . ASP A 1 78 ? -12.161 -17.219 -8.343 1.00 48.06 78 ASP A CA 1
ATOM 659 C C . ASP A 1 78 ? -10.937 -18.138 -8.188 1.00 48.06 78 ASP A C 1
ATOM 661 O O . ASP A 1 78 ? -10.047 -18.142 -9.036 1.00 48.06 78 ASP A O 1
ATOM 665 N N . GLU A 1 79 ? -10.924 -18.879 -7.085 1.00 48.47 79 GLU A N 1
ATOM 666 C CA . GLU A 1 79 ? -9.973 -19.924 -6.678 1.00 48.47 79 GLU A CA 1
ATOM 667 C C . GLU A 1 79 ? -8.686 -19.553 -5.911 1.00 48.47 79 GLU A C 1
ATOM 669 O O . GLU A 1 79 ? -7.830 -18.771 -6.325 1.00 48.47 79 GLU A O 1
ATOM 674 N N . SER A 1 80 ? -8.511 -20.308 -4.818 1.00 44.31 80 SER A N 1
ATOM 675 C CA . SER A 1 80 ? -7.382 -20.394 -3.876 1.00 44.31 80 SER A CA 1
ATOM 676 C C . SER A 1 80 ? -7.412 -19.313 -2.781 1.00 44.31 80 SER A C 1
ATOM 678 O O . SER A 1 80 ? -6.919 -18.200 -2.956 1.00 44.31 80 SER A O 1
ATOM 680 N N . GLY A 1 81 ? -8.069 -19.530 -1.637 1.00 44.62 81 GLY A N 1
ATOM 681 C CA . GLY A 1 81 ? -7.928 -20.726 -0.801 1.00 44.62 81 GLY A CA 1
ATOM 682 C C . GLY A 1 81 ? -6.624 -20.598 -0.018 1.00 44.62 81 GLY A C 1
ATOM 683 O O . GLY A 1 81 ? -5.571 -20.419 -0.627 1.00 44.62 81 GLY A O 1
ATOM 684 N N . ASP A 1 82 ? -6.748 -20.564 1.305 1.00 42.56 82 ASP A N 1
ATOM 685 C CA . ASP A 1 82 ? -5.689 -20.678 2.303 1.00 42.56 82 ASP A CA 1
ATOM 686 C C . ASP A 1 82 ? -4.443 -21.428 1.817 1.00 42.56 82 ASP A C 1
ATOM 688 O O . ASP A 1 82 ? -4.552 -22.492 1.216 1.00 42.56 82 ASP A O 1
ATOM 692 N N . ASP A 1 83 ? -3.265 -20.908 2.156 1.00 40.59 83 ASP A N 1
ATOM 693 C CA . ASP A 1 83 ? -2.260 -21.799 2.721 1.00 40.59 83 ASP A CA 1
ATOM 694 C C . ASP A 1 83 ? -1.416 -21.030 3.738 1.00 40.59 83 ASP A C 1
ATOM 696 O O . ASP A 1 83 ? -1.023 -19.872 3.530 1.00 40.59 83 ASP A O 1
ATOM 700 N N . GLU A 1 84 ? -1.298 -21.717 4.860 1.00 35.06 84 GLU A N 1
ATOM 701 C CA . GLU A 1 84 ? -0.694 -21.445 6.158 1.00 35.06 84 GLU A CA 1
ATOM 702 C C . GLU A 1 84 ? 0.814 -21.143 6.095 1.00 35.06 84 GLU A C 1
ATOM 704 O O . GLU A 1 84 ? 1.523 -21.675 5.212 1.00 35.06 84 GLU A O 1
#

Secondary structure (DSSP, 8-state):
-----HHHHHHHHHHHHHHHHHHHHSSPPPTT-GGGHHHHHHHHHHHHHHHTT-S-HHHHHHHHHHHHTSTT-SS-SS------

Solvent-accessible surface area (backbone atoms only — not comparable to full-atom values): 5186 Å² total; per-residue (Å²): 1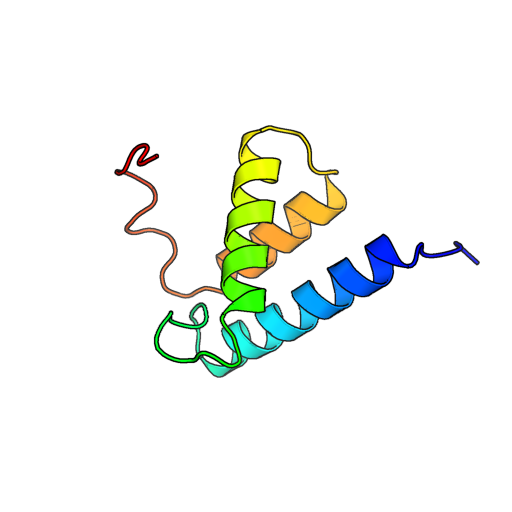30,85,80,74,45,73,67,54,52,54,49,50,50,52,48,51,56,48,43,55,42,21,72,75,68,36,41,80,65,53,84,87,42,70,90,41,42,62,55,43,51,51,51,52,50,51,54,52,35,49,76,66,68,73,49,56,69,71,63,43,51,52,54,49,52,56,44,65,59,23,81,74,74,82,83,67,91,68,85,80,76,91,81,133

Mean predicted aligned error: 8.6 Å

Sequence (84 aa):
MENMTKREANWQESYKELLAYVEEHGQLPNKKKADKRGLLNWWKYNKKQMKAGKLDDEHMQLLIELSDKRRVHLLFADESGDDE